Protein AF-A0A498H0E3-F1 (afdb_monomer)

Sequence (131 aa):
MMHAFLYAISHLDMLDVSRDLRVDGLEIYAGLLLEKVFVVLVENVVLHAAGATRISLQYRETDDGAGIPQHLKEQMFERRFEEKPGMALFLARAFLSIADIAIRETGEPEGGARFEMLVPKGAYRFAEGAE

InterPro domains:
  IPR003594 Histidine kinase/HSP90-like ATPase domain [PF02518] (33-121)
  IPR036890 Histidine kinase/HSP90-like ATPase superfamily [G3DSA:3.30.565.10] (13-125)
  IPR036890 Histidine kinase/HSP90-like ATPase superfamily [SSF55874] (30-122)

Nearest PDB structures (foldseek):
  5zqh-assembly1_A-2  TM=3.612E-01  e=7.850E-01  Streptococcus pneumoniae
  4txo-assembly4_H  TM=2.578E-01  e=1.318E+00  Bradyrhizobium diazoefficiens USDA 110
  3p0r-assembly1_A-2  TM=2.990E-01  e=8.084E+00  Bacillus anthracis str. Sterne

Secondary structure (DSSP, 8-state):
-HHHHHHHHTTS--TT-EEEEE-TTEEES-TTHHHHHHHHHHHHHHHH-TT--EEEEE------TT---HHHHHHTTS----SS--HHHHHHHHHHHTTT-EEEE-PPTTS---EEEEPPTTSEEEPTT--

Organism: NCBI:txid1550565

pLDDT: mean 73.45, std 13.32, range [38.97, 88.75]

Solvent-accessible surface area (backbone atoms only — not comparable to full-atom values): 8105 Å² total; per-residue (Å²): 71,58,66,45,46,54,59,34,49,70,82,49,96,51,92,76,43,45,78,48,78,55,45,78,40,38,37,60,70,48,68,78,50,51,27,57,33,41,34,45,54,49,47,50,42,72,76,67,38,86,84,64,50,65,50,75,46,74,75,78,88,83,83,64,93,86,60,78,53,71,72,56,47,51,50,75,66,56,76,82,74,68,96,71,68,53,76,57,57,52,50,35,46,56,53,31,50,79,62,65,26,48,70,43,80,73,44,48,90,96,72,49,90,36,79,48,73,50,70,47,90,83,41,50,49,68,47,93,89,59,129

Foldseek 3Di:
DVVLLCVLCVPPDCVQAAEAEAQAQKDFLLPNLVSLLNNLVVCCQVVPVVPHRYDYDHDDDDDPPPDDPPVVVVVVLDDPDDPDDDPSVVSSQVSCVVQVKGKDWDADVVRGTDIDIDHDPVRMGGHPPDD

Radius of gyration: 15.14 Å; Cα contacts (8 Å, |Δi|>4): 142; chains: 1; bounding box: 29×40×44 Å

Mean predicted aligned error: 9.1 Å

Structure (mmCIF, N/CA/C/O backbone):
data_AF-A0A498H0E3-F1
#
_entry.id   AF-A0A498H0E3-F1
#
loop_
_atom_site.group_PDB
_atom_site.id
_atom_site.type_symbol
_atom_site.label_atom_id
_atom_site.label_alt_id
_atom_site.label_comp_id
_atom_site.label_asym_id
_atom_site.label_entity_id
_atom_site.label_seq_id
_atom_site.pdbx_PDB_ins_code
_atom_site.Cartn_x
_atom_site.Cartn_y
_atom_site.Cartn_z
_atom_site.occupancy
_atom_site.B_iso_or_equiv
_atom_site.auth_seq_id
_atom_site.auth_comp_id
_atom_site.auth_asym_id
_atom_site.auth_atom_id
_atom_site.pdbx_PDB_model_num
ATOM 1 N N . MET A 1 1 ? 3.459 -10.430 -3.067 1.00 80.38 1 MET A N 1
ATOM 2 C CA . MET A 1 1 ? 2.695 -9.361 -2.383 1.00 80.38 1 MET A CA 1
ATOM 3 C C . MET A 1 1 ? 2.038 -9.836 -1.098 1.00 80.38 1 MET A C 1
ATOM 5 O O . MET A 1 1 ? 2.319 -9.281 -0.044 1.00 80.38 1 MET A O 1
ATOM 9 N N . MET A 1 2 ? 1.203 -10.877 -1.169 1.00 83.75 2 MET A N 1
ATOM 10 C CA . MET A 1 2 ? 0.407 -11.360 -0.035 1.00 83.75 2 MET A CA 1
ATOM 11 C C . MET A 1 2 ? 1.231 -11.697 1.219 1.00 83.75 2 MET A C 1
ATOM 13 O O . MET A 1 2 ? 0.878 -11.259 2.307 1.00 83.75 2 MET A O 1
ATOM 17 N N . HIS A 1 3 ? 2.357 -12.408 1.085 1.00 83.12 3 HIS A N 1
ATOM 18 C CA . HIS A 1 3 ? 3.172 -12.803 2.245 1.00 83.12 3 HIS A CA 1
ATOM 19 C C . HIS A 1 3 ? 3.766 -11.603 2.996 1.00 83.12 3 HIS A C 1
ATOM 21 O O . HIS A 1 3 ? 3.714 -11.568 4.221 1.00 83.12 3 HIS A O 1
ATOM 27 N N . ALA A 1 4 ? 4.277 -10.602 2.268 1.00 82.62 4 ALA A N 1
ATOM 28 C CA . ALA A 1 4 ? 4.817 -9.381 2.868 1.00 82.62 4 ALA A CA 1
ATOM 29 C C . ALA A 1 4 ? 3.732 -8.609 3.633 1.00 82.62 4 ALA A C 1
ATOM 31 O O . ALA A 1 4 ? 3.982 -8.108 4.724 1.00 82.62 4 ALA A O 1
ATOM 32 N N . PHE A 1 5 ? 2.511 -8.565 3.091 1.00 83.81 5 PHE A N 1
ATOM 33 C CA . PHE A 1 5 ? 1.378 -7.943 3.766 1.00 83.81 5 PHE A CA 1
ATOM 34 C C . PHE A 1 5 ? 0.962 -8.712 5.029 1.00 83.81 5 PHE A C 1
ATOM 36 O O . PHE A 1 5 ? 0.808 -8.110 6.085 1.00 83.81 5 PHE A O 1
ATOM 43 N N . LEU A 1 6 ? 0.824 -10.041 4.950 1.00 84.25 6 LEU A N 1
ATOM 44 C CA . LEU A 1 6 ? 0.442 -10.873 6.098 1.00 84.25 6 LEU A CA 1
ATOM 45 C C . LEU A 1 6 ? 1.467 -10.812 7.239 1.00 84.25 6 LEU A C 1
ATOM 47 O O . LEU A 1 6 ? 1.069 -10.759 8.400 1.00 84.25 6 LEU A O 1
ATOM 51 N N . TYR A 1 7 ? 2.761 -10.785 6.916 1.00 84.81 7 TYR A N 1
ATOM 52 C CA . TYR A 1 7 ? 3.826 -10.633 7.908 1.00 84.81 7 TYR A CA 1
ATOM 53 C C . TYR A 1 7 ? 3.827 -9.235 8.545 1.00 84.81 7 TYR A C 1
ATOM 55 O O . TYR A 1 7 ? 3.965 -9.101 9.761 1.00 84.81 7 TYR A O 1
ATOM 63 N N . ALA A 1 8 ? 3.603 -8.186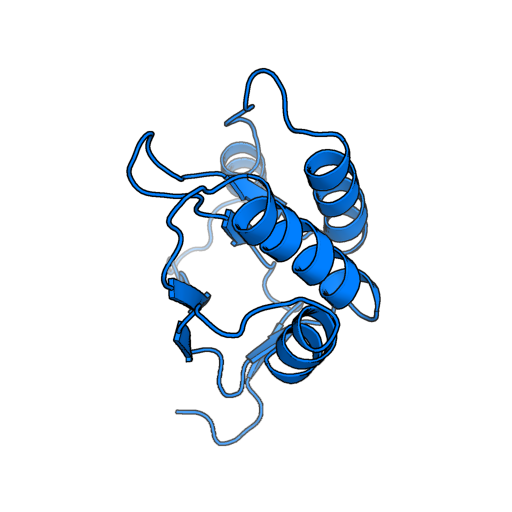 7.748 1.00 83.75 8 ALA A N 1
ATOM 64 C CA . ALA A 1 8 ? 3.490 -6.824 8.264 1.00 83.75 8 ALA A CA 1
ATOM 65 C C . ALA A 1 8 ? 2.361 -6.703 9.302 1.00 83.75 8 ALA A C 1
ATOM 67 O O . ALA A 1 8 ? 2.550 -6.124 10.368 1.00 83.75 8 ALA A O 1
ATOM 68 N N . ILE A 1 9 ? 1.200 -7.306 9.029 1.00 84.12 9 ILE A N 1
ATOM 69 C CA . ILE A 1 9 ? 0.040 -7.208 9.923 1.00 84.12 9 ILE A CA 1
ATOM 70 C C . ILE A 1 9 ? 0.027 -8.237 11.057 1.00 84.12 9 ILE A C 1
ATOM 72 O O . ILE A 1 9 ? -0.795 -8.109 11.959 1.00 84.12 9 ILE A O 1
ATOM 76 N N . SER A 1 10 ? 0.889 -9.263 11.046 1.00 83.62 10 SER A N 1
ATOM 77 C CA . SER A 1 10 ? 0.885 -10.300 12.094 1.00 83.62 10 SER A CA 1
ATOM 78 C C . SER A 1 10 ? 1.281 -9.769 13.471 1.00 83.62 10 SER A C 1
ATOM 80 O O . SER A 1 10 ? 1.049 -10.435 14.475 1.00 83.62 10 SER A O 1
ATOM 82 N N . HIS A 1 11 ? 1.891 -8.585 13.508 1.00 79.19 11 HIS A N 1
ATOM 83 C CA . HIS A 1 11 ? 2.345 -7.906 14.718 1.00 79.19 11 HIS A CA 1
ATOM 84 C C . HIS A 1 11 ? 1.373 -6.809 15.185 1.00 79.19 11 HIS A C 1
ATOM 86 O O . HIS A 1 11 ? 1.639 -6.159 16.192 1.00 79.19 11 HIS A O 1
ATOM 92 N N . LEU A 1 12 ? 0.265 -6.594 14.464 1.00 77.69 12 LEU A N 1
ATOM 93 C CA . LEU A 1 12 ? -0.721 -5.555 14.753 1.00 77.69 12 LEU A CA 1
ATOM 94 C C . LEU A 1 12 ? -1.991 -6.167 15.348 1.00 77.69 12 LEU A C 1
ATOM 96 O O . LEU A 1 12 ? -2.447 -7.226 14.907 1.00 77.69 12 LEU A O 1
ATOM 100 N N . ASP A 1 13 ? -2.579 -5.483 16.331 1.00 74.19 13 ASP A N 1
ATOM 101 C CA . ASP A 1 13 ? -3.877 -5.875 16.877 1.00 74.19 13 ASP A CA 1
ATOM 102 C C . ASP A 1 13 ? -4.978 -5.557 15.858 1.00 74.19 13 ASP A C 1
ATOM 104 O O . ASP A 1 13 ? -5.293 -4.404 15.572 1.00 74.19 13 ASP A O 1
ATOM 108 N N . MET A 1 14 ? -5.497 -6.615 15.243 1.00 72.81 14 MET A N 1
ATOM 109 C CA . MET A 1 14 ? -6.432 -6.574 14.118 1.00 72.81 14 MET A CA 1
ATOM 110 C C . MET A 1 14 ? -7.669 -7.440 14.402 1.00 72.81 14 MET A C 1
ATOM 112 O O . MET A 1 14 ? -8.306 -7.913 13.460 1.00 72.81 14 MET A O 1
ATOM 116 N N . LEU A 1 15 ? -7.973 -7.710 15.681 1.00 69.88 15 LEU A N 1
ATOM 117 C CA . LEU A 1 15 ? -9.031 -8.641 16.107 1.00 69.88 15 LEU A CA 1
ATOM 118 C C . LEU A 1 15 ? -10.417 -8.285 15.538 1.00 69.88 15 LEU A C 1
ATOM 120 O O . LEU A 1 15 ? -11.158 -9.189 15.156 1.00 69.88 15 LEU A O 1
ATOM 124 N N . ASP A 1 16 ? -10.715 -6.992 15.389 1.00 75.94 16 ASP A N 1
ATOM 125 C CA . ASP A 1 16 ? -12.014 -6.490 14.913 1.00 75.94 16 ASP A CA 1
ATOM 126 C C . ASP A 1 16 ? -12.002 -6.008 13.447 1.00 75.94 16 ASP A C 1
ATOM 128 O O . ASP A 1 16 ? -12.977 -5.431 12.959 1.00 75.94 16 ASP A O 1
ATOM 132 N N . VAL A 1 17 ? -10.907 -6.244 12.712 1.00 81.69 17 VAL A N 1
ATOM 133 C CA . VAL A 1 17 ? -10.724 -5.739 11.343 1.00 81.69 17 VAL A CA 1
ATOM 134 C C . VAL A 1 17 ? -10.770 -6.879 10.327 1.00 81.69 17 VAL A C 1
ATOM 136 O O . VAL A 1 17 ? -9.880 -7.730 10.250 1.00 81.69 17 VAL A O 1
ATOM 139 N N . SER A 1 18 ? -11.803 -6.867 9.481 1.00 85.44 18 SER A N 1
ATOM 140 C CA . SER A 1 18 ? -11.931 -7.805 8.359 1.00 85.44 18 SER A CA 1
ATOM 141 C C . SER A 1 18 ? -10.904 -7.524 7.251 1.00 85.44 18 SER A C 1
ATOM 143 O O . SER A 1 18 ? -10.484 -6.384 7.046 1.00 85.44 18 SER A O 1
ATOM 145 N N . ARG A 1 19 ? -10.496 -8.565 6.514 1.00 86.38 19 ARG A N 1
ATOM 146 C CA . ARG A 1 19 ? -9.447 -8.490 5.481 1.00 86.38 19 ARG A CA 1
ATOM 147 C C . ARG A 1 19 ? -9.997 -8.974 4.142 1.00 86.38 19 ARG A C 1
ATOM 149 O O . ARG A 1 19 ? -10.498 -10.090 4.066 1.00 86.38 19 ARG A O 1
ATOM 156 N N . ASP A 1 20 ? -9.885 -8.152 3.103 1.00 88.75 20 ASP A N 1
ATOM 157 C CA . ASP A 1 20 ? -10.214 -8.511 1.713 1.00 88.75 20 ASP A CA 1
ATOM 158 C C . ASP A 1 20 ? -8.946 -8.371 0.862 1.00 88.75 20 ASP A C 1
ATOM 160 O O . ASP A 1 20 ? -8.531 -7.259 0.524 1.00 88.75 20 ASP A O 1
ATOM 164 N N . LEU A 1 21 ? -8.274 -9.493 0.594 1.00 88.31 21 LEU A N 1
ATOM 165 C CA . LEU A 1 21 ? -7.008 -9.532 -0.138 1.00 88.31 21 LEU A CA 1
ATOM 166 C C . LEU A 1 21 ? -7.260 -10.106 -1.532 1.00 88.31 21 LEU A C 1
ATOM 168 O O . LEU A 1 21 ? -7.643 -11.262 -1.658 1.00 88.31 21 LEU A O 1
ATOM 172 N N . ARG A 1 22 ? -7.035 -9.295 -2.568 1.00 88.06 22 ARG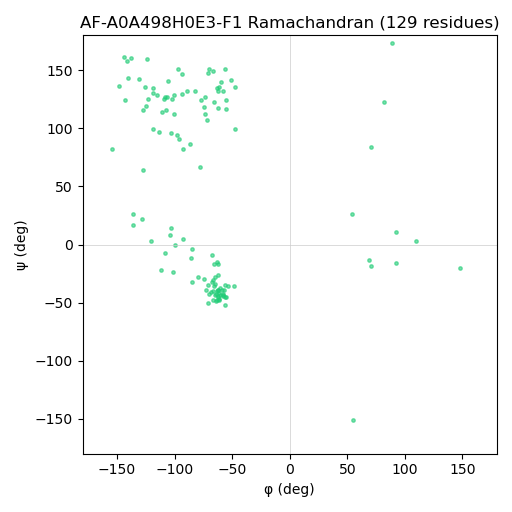 A N 1
ATOM 173 C CA . ARG A 1 22 ? -7.178 -9.662 -3.987 1.00 88.06 22 ARG A CA 1
ATOM 174 C C . ARG A 1 22 ? -5.898 -9.317 -4.731 1.00 88.06 22 ARG A C 1
ATOM 176 O O . ARG A 1 22 ? -5.846 -8.394 -5.542 1.00 88.06 22 ARG A O 1
ATOM 183 N N . VAL A 1 23 ? -4.828 -10.000 -4.346 1.00 85.88 23 VAL A N 1
ATOM 184 C CA . VAL A 1 23 ? -3.466 -9.822 -4.881 1.00 85.88 23 VAL A CA 1
ATOM 185 C C . VAL A 1 23 ? -2.796 -11.168 -5.144 1.00 85.88 23 VAL A C 1
ATOM 187 O O . VAL A 1 23 ? -1.570 -11.282 -5.082 1.00 85.88 23 VAL A O 1
ATOM 190 N N . ASP A 1 24 ? -3.606 -12.195 -5.389 1.00 83.69 24 ASP A N 1
ATOM 191 C CA . ASP A 1 24 ? -3.138 -13.536 -5.708 1.00 83.69 24 ASP A CA 1
ATOM 192 C C . ASP A 1 24 ? -2.282 -13.517 -6.971 1.00 83.69 24 ASP A C 1
ATOM 194 O O . ASP A 1 24 ? -2.519 -12.751 -7.905 1.00 83.69 24 ASP A O 1
ATOM 198 N N . GLY A 1 25 ? -1.201 -14.292 -6.942 1.00 82.75 25 GLY A N 1
ATOM 199 C CA . GLY A 1 25 ? -0.201 -14.315 -8.004 1.00 82.75 25 GLY A CA 1
ATOM 200 C C . GLY A 1 25 ? 0.674 -13.068 -8.117 1.00 82.75 25 GLY A C 1
ATOM 201 O O . GLY A 1 25 ? 1.748 -13.170 -8.695 1.00 82.75 25 GLY A O 1
ATOM 202 N N . LEU A 1 26 ? 0.303 -11.914 -7.552 1.00 86.25 26 LEU A N 1
ATOM 203 C CA . LEU A 1 26 ? 1.098 -10.694 -7.690 1.00 86.25 26 LEU A CA 1
ATOM 204 C C . LEU A 1 26 ? 2.377 -10.750 -6.840 1.00 86.25 26 LEU A C 1
ATOM 206 O O . LEU A 1 26 ? 2.371 -10.905 -5.611 1.00 86.25 26 LEU A O 1
ATOM 210 N N . GLU A 1 27 ? 3.506 -10.500 -7.482 1.00 85.00 27 GLU A N 1
ATOM 211 C CA . GLU A 1 27 ? 4.807 -10.332 -6.853 1.00 85.00 27 GLU A CA 1
ATOM 212 C C . GLU A 1 27 ? 5.419 -8.999 -7.272 1.00 85.00 27 GLU A C 1
ATOM 214 O O . GLU A 1 27 ? 5.381 -8.640 -8.441 1.00 85.00 27 GLU A O 1
ATOM 219 N N . ILE A 1 28 ? 5.981 -8.256 -6.314 1.00 83.12 28 ILE A N 1
ATOM 220 C CA . ILE A 1 28 ? 6.623 -6.959 -6.553 1.00 83.12 28 ILE A CA 1
ATOM 221 C C . ILE A 1 28 ? 8.087 -7.076 -6.137 1.00 83.12 28 ILE A C 1
ATOM 223 O O . ILE A 1 28 ? 8.390 -7.509 -5.022 1.00 83.12 28 ILE A O 1
ATOM 227 N N . TYR A 1 29 ? 8.988 -6.644 -7.013 1.00 74.00 29 TYR A N 1
ATOM 228 C CA . TYR A 1 29 ? 10.422 -6.543 -6.766 1.00 74.00 29 TYR A CA 1
ATOM 229 C C . TYR A 1 29 ? 10.735 -5.294 -5.933 1.00 74.00 29 TYR A C 1
ATOM 231 O O . TYR A 1 29 ? 11.357 -4.350 -6.400 1.00 74.00 29 TYR A O 1
ATOM 239 N N . ALA A 1 30 ? 10.280 -5.284 -4.682 1.00 67.56 30 ALA A N 1
ATOM 240 C CA . ALA A 1 30 ? 10.527 -4.194 -3.731 1.00 67.56 30 ALA A CA 1
ATOM 241 C C . ALA A 1 30 ? 11.281 -4.657 -2.466 1.00 67.56 30 ALA A C 1
ATOM 243 O O . ALA A 1 30 ? 11.542 -3.865 -1.559 1.00 67.56 30 ALA A O 1
ATOM 244 N N . GLY A 1 31 ? 11.665 -5.939 -2.409 1.00 67.88 31 GLY A N 1
ATOM 245 C CA . GLY A 1 31 ? 12.452 -6.520 -1.318 1.00 67.88 31 GLY A CA 1
ATOM 246 C C . GLY A 1 31 ? 11.827 -6.318 0.070 1.00 67.88 31 GLY A C 1
ATOM 247 O O . GLY A 1 31 ? 10.612 -6.203 0.217 1.00 67.88 31 GLY A O 1
ATOM 248 N N . LEU A 1 32 ? 12.681 -6.248 1.096 1.00 65.88 32 LEU A N 1
ATOM 249 C CA . LEU A 1 32 ? 12.296 -6.055 2.505 1.00 65.88 32 LEU A CA 1
ATOM 250 C C . LEU A 1 32 ? 11.585 -4.715 2.785 1.00 65.88 32 LEU A C 1
ATOM 252 O O . LEU A 1 32 ? 10.989 -4.530 3.842 1.00 65.88 32 LEU A O 1
ATOM 256 N N . LEU A 1 33 ? 11.692 -3.743 1.875 1.00 76.75 33 LEU A N 1
ATOM 257 C CA . LEU A 1 33 ? 11.175 -2.392 2.091 1.00 76.75 33 LEU A CA 1
ATOM 258 C C . LEU A 1 33 ? 9.650 -2.331 1.971 1.00 76.75 33 LEU A C 1
ATOM 260 O O . LEU A 1 33 ? 9.016 -1.539 2.665 1.00 76.75 33 LEU A O 1
ATOM 264 N N . LEU A 1 34 ? 9.060 -3.200 1.148 1.00 80.56 34 LEU A N 1
ATOM 265 C CA . LEU A 1 34 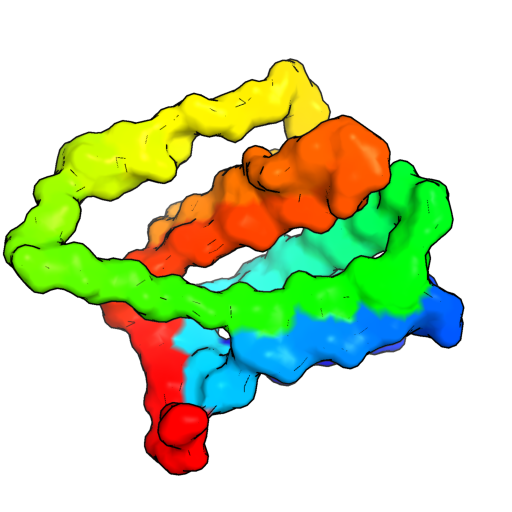? 7.613 -3.249 0.942 1.00 80.56 34 LEU A CA 1
ATOM 266 C C . LEU A 1 34 ? 6.852 -3.674 2.204 1.00 80.56 34 LEU A C 1
ATOM 268 O O . LEU A 1 34 ? 5.781 -3.155 2.496 1.00 80.56 34 LEU A O 1
ATOM 272 N N . GLU A 1 35 ? 7.430 -4.583 2.983 1.00 82.94 35 GLU A N 1
ATOM 273 C CA . GLU A 1 35 ? 6.885 -4.996 4.276 1.00 82.94 35 GLU A CA 1
ATOM 274 C C . GLU A 1 35 ? 6.809 -3.812 5.250 1.00 82.94 35 GLU A C 1
ATOM 276 O O . GLU A 1 35 ? 5.756 -3.550 5.828 1.00 82.94 35 GLU A O 1
ATOM 281 N N . LYS A 1 36 ? 7.894 -3.033 5.366 1.00 81.81 36 LYS A N 1
ATOM 282 C CA . LYS A 1 36 ? 7.936 -1.834 6.221 1.00 81.81 36 LYS A CA 1
ATOM 283 C C . LYS A 1 36 ? 6.910 -0.789 5.799 1.00 81.81 36 LYS A C 1
ATOM 285 O O . LYS A 1 36 ? 6.315 -0.134 6.649 1.00 81.81 36 LYS A O 1
ATOM 290 N N . VAL A 1 37 ? 6.701 -0.643 4.491 1.00 85.31 37 VAL A N 1
ATOM 291 C CA . VAL A 1 37 ? 5.654 0.221 3.942 1.00 85.31 37 VAL A CA 1
ATOM 292 C C . VAL A 1 37 ? 4.280 -0.264 4.405 1.00 85.31 37 VAL A C 1
ATOM 294 O O . VAL A 1 37 ? 3.504 0.546 4.896 1.00 85.31 37 VAL A O 1
ATOM 297 N N . PHE A 1 38 ? 3.981 -1.565 4.333 1.00 86.12 38 PHE A N 1
ATOM 298 C CA . PHE A 1 38 ? 2.694 -2.081 4.808 1.00 86.12 38 PHE A CA 1
ATOM 299 C C . PHE A 1 38 ? 2.468 -1.885 6.300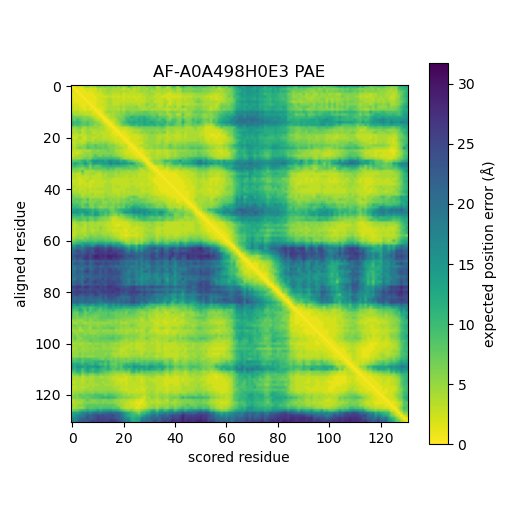 1.00 86.12 38 PHE A C 1
ATOM 301 O O . PHE A 1 38 ? 1.359 -1.507 6.667 1.00 86.12 38 PHE A O 1
ATOM 308 N N . VAL A 1 39 ? 3.492 -2.080 7.137 1.00 84.81 39 VAL A N 1
ATOM 309 C CA . VAL A 1 39 ? 3.389 -1.795 8.577 1.00 84.81 39 VAL A CA 1
ATOM 310 C C . VAL A 1 39 ? 2.975 -0.342 8.786 1.00 84.81 39 VAL A C 1
ATOM 312 O O . VAL A 1 39 ? 1.948 -0.090 9.402 1.00 84.81 39 VAL A O 1
ATOM 315 N N . VAL A 1 40 ? 3.693 0.600 8.170 1.00 83.94 40 VAL A N 1
ATOM 316 C CA . VAL A 1 40 ? 3.392 2.036 8.262 1.00 83.94 40 VAL A CA 1
ATOM 317 C C . VAL A 1 40 ? 1.962 2.361 7.822 1.00 83.94 40 VAL A C 1
ATOM 319 O O . VAL A 1 40 ? 1.271 3.141 8.476 1.00 83.94 40 VAL A O 1
ATOM 322 N N . LEU A 1 41 ? 1.509 1.800 6.697 1.00 84.50 41 LEU A N 1
ATOM 323 C CA . LEU A 1 41 ? 0.179 2.097 6.165 1.00 84.50 41 LEU A CA 1
ATOM 324 C C . LEU A 1 41 ? -0.926 1.509 7.041 1.00 84.50 41 LEU A C 1
ATOM 326 O O . LEU A 1 41 ? -1.918 2.185 7.302 1.00 84.50 41 LEU A O 1
ATOM 330 N N . VAL A 1 42 ? -0.761 0.272 7.509 1.00 83.19 42 VAL A N 1
ATOM 331 C CA . VAL A 1 42 ? -1.765 -0.386 8.350 1.00 83.19 42 VAL A CA 1
ATOM 332 C C . VAL A 1 42 ? -1.786 0.219 9.747 1.00 83.19 42 VAL A C 1
ATOM 334 O O . VAL A 1 42 ? -2.872 0.451 10.261 1.00 83.19 42 VAL A O 1
ATOM 337 N N . GLU A 1 43 ? -0.638 0.563 10.331 1.00 81.75 43 GLU A N 1
ATOM 338 C CA . GLU A 1 43 ? -0.578 1.322 11.584 1.00 81.75 43 GLU A CA 1
ATOM 339 C C . GLU A 1 43 ? -1.297 2.663 11.453 1.00 81.75 43 GLU A C 1
ATOM 341 O O . GLU A 1 43 ? -2.080 3.009 12.333 1.00 81.75 43 GLU A O 1
ATOM 346 N N . ASN A 1 44 ? -1.120 3.383 10.337 1.00 76.62 44 ASN A N 1
ATOM 347 C CA . ASN A 1 44 ? -1.868 4.618 10.099 1.00 76.62 44 ASN A CA 1
ATOM 348 C C . ASN A 1 44 ? -3.385 4.378 10.100 1.00 76.62 44 ASN A C 1
ATOM 350 O O . ASN A 1 44 ? -4.127 5.186 10.650 1.00 76.62 44 ASN A O 1
ATOM 354 N N . VAL A 1 45 ? -3.862 3.269 9.528 1.00 76.62 45 VAL A N 1
ATOM 355 C CA . VAL A 1 45 ? -5.293 2.930 9.556 1.00 76.62 45 VAL A CA 1
ATOM 356 C C . VAL A 1 45 ? -5.740 2.517 10.961 1.00 76.62 45 VAL A C 1
ATOM 358 O O . VAL A 1 45 ? -6.701 3.071 11.476 1.00 76.62 45 VAL A O 1
ATOM 361 N N . VAL A 1 46 ? -5.041 1.591 11.614 1.00 74.69 46 VAL A N 1
ATOM 362 C CA . VAL A 1 46 ? -5.434 1.048 12.926 1.00 74.69 46 VAL A CA 1
ATOM 363 C C . VAL A 1 46 ? -5.364 2.109 14.029 1.00 74.69 46 VAL A C 1
ATOM 365 O O . VAL A 1 46 ? -6.250 2.170 14.877 1.00 74.69 46 VAL A O 1
ATOM 368 N N . LEU A 1 47 ? -4.338 2.965 14.023 1.00 68.56 47 LEU A N 1
ATOM 369 C CA . LEU A 1 47 ? -4.117 3.966 15.072 1.00 68.56 47 LEU A CA 1
ATOM 370 C C . LEU A 1 47 ? -4.902 5.261 14.850 1.00 68.56 47 LEU A C 1
ATOM 372 O O . LEU A 1 47 ? -5.267 5.915 15.828 1.00 68.56 47 LEU A O 1
ATOM 376 N N . HIS A 1 48 ? -5.133 5.667 13.598 1.00 66.62 48 HIS A N 1
ATOM 377 C CA . HIS A 1 48 ? -5.732 6.973 13.300 1.00 66.62 48 HIS A CA 1
ATOM 378 C C . HIS A 1 48 ? -7.145 6.900 12.714 1.00 66.62 48 HIS A C 1
ATOM 380 O O . HIS A 1 48 ? -7.892 7.868 12.859 1.00 66.62 48 HIS A O 1
ATOM 386 N N . ALA A 1 49 ? -7.561 5.780 12.113 1.00 67.00 49 ALA A N 1
ATOM 387 C CA . ALA A 1 49 ? -8.923 5.623 11.606 1.00 67.00 49 ALA A CA 1
ATOM 388 C C . ALA A 1 49 ? -9.827 4.977 12.669 1.00 67.00 49 ALA A C 1
ATOM 390 O O . ALA A 1 49 ? -10.087 3.772 12.664 1.00 67.00 49 ALA A O 1
ATOM 391 N N . ALA A 1 50 ? -10.330 5.801 13.594 1.00 62.62 50 ALA A N 1
ATOM 392 C CA . ALA A 1 50 ? -11.337 5.376 14.563 1.00 62.62 50 ALA A CA 1
ATOM 393 C C . ALA A 1 50 ? -12.565 4.793 13.834 1.00 62.62 50 ALA A C 1
ATOM 395 O O . ALA A 1 50 ? -13.237 5.494 13.080 1.00 62.62 50 ALA A O 1
ATOM 396 N N . GLY A 1 51 ? -12.852 3.505 14.053 1.00 68.50 51 GLY A N 1
ATOM 397 C CA . GLY A 1 51 ? -13.979 2.807 13.423 1.00 68.50 51 GLY A CA 1
ATOM 398 C C . GLY A 1 51 ? -13.659 2.080 12.111 1.00 68.50 51 GLY A C 1
ATOM 399 O O . GLY A 1 51 ? -14.584 1.620 11.440 1.00 68.50 51 GLY A O 1
ATOM 400 N N . ALA A 1 52 ? -12.385 1.935 11.733 1.00 73.38 52 ALA A N 1
ATOM 401 C CA . ALA A 1 52 ? -12.013 1.080 10.609 1.00 73.38 52 ALA A CA 1
ATOM 402 C C . ALA A 1 52 ? -12.384 -0.391 10.886 1.00 73.38 52 ALA A C 1
ATOM 404 O O . ALA A 1 52 ? -11.859 -1.019 11.798 1.00 73.38 52 ALA A O 1
ATOM 405 N N . THR A 1 53 ? -13.280 -0.953 10.073 1.00 81.81 53 THR A N 1
ATOM 406 C CA . THR A 1 53 ? -13.769 -2.346 10.201 1.00 81.81 53 THR A CA 1
ATOM 407 C C . THR A 1 53 ? -13.250 -3.270 9.098 1.00 81.81 53 THR A C 1
ATOM 409 O O . THR A 1 53 ? -13.474 -4.488 9.115 1.00 81.81 53 THR A O 1
ATOM 412 N N . ARG A 1 54 ? -12.566 -2.706 8.097 1.00 84.94 54 ARG A N 1
ATOM 413 C CA . ARG A 1 54 ? -12.077 -3.444 6.935 1.00 84.94 54 ARG A CA 1
ATOM 414 C C . ARG A 1 54 ? -10.790 -2.850 6.393 1.00 84.94 54 ARG A C 1
ATOM 416 O O . ARG A 1 54 ? -10.706 -1.647 6.175 1.00 84.94 54 ARG A O 1
ATOM 423 N N . ILE A 1 55 ? -9.851 -3.730 6.065 1.00 85.94 55 ILE A N 1
ATOM 424 C CA . ILE A 1 55 ? -8.699 -3.413 5.227 1.00 85.94 55 ILE A CA 1
ATOM 425 C C . ILE A 1 55 ? -8.805 -4.222 3.939 1.00 85.94 55 ILE A C 1
ATOM 427 O O . ILE A 1 55 ? -8.993 -5.440 3.964 1.00 85.94 55 ILE A O 1
ATOM 431 N N . SER A 1 56 ? -8.693 -3.530 2.808 1.00 86.88 56 SER A N 1
ATOM 432 C CA . SER A 1 56 ? -8.706 -4.146 1.484 1.00 86.88 56 SER A CA 1
ATOM 433 C C . SER A 1 56 ? -7.401 -3.887 0.750 1.00 86.88 56 SER A C 1
ATOM 435 O O . SER A 1 56 ? -6.950 -2.744 0.693 1.00 86.88 56 SER A O 1
ATOM 437 N N . LEU A 1 57 ? -6.851 -4.925 0.130 1.00 87.19 57 LEU A N 1
ATOM 438 C CA . LEU A 1 57 ? -5.662 -4.839 -0.706 1.00 87.19 57 LEU A CA 1
ATOM 439 C C . LEU A 1 57 ? -5.981 -5.420 -2.079 1.00 87.19 57 LEU A C 1
ATOM 441 O O . LEU A 1 57 ? -6.351 -6.585 -2.188 1.00 87.19 57 LEU A O 1
ATOM 445 N N . GLN A 1 58 ? -5.863 -4.601 -3.118 1.00 87.38 58 GLN A N 1
ATOM 446 C CA . GLN A 1 58 ? -6.220 -4.966 -4.487 1.00 87.38 58 GLN A CA 1
ATOM 447 C C . GLN A 1 58 ? -5.195 -4.369 -5.448 1.00 87.38 58 GLN A C 1
ATOM 449 O O . GLN A 1 58 ? -4.541 -3.377 -5.119 1.00 87.38 58 GLN A O 1
ATOM 454 N N . TYR A 1 59 ? -5.080 -4.945 -6.639 1.00 86.44 59 TYR A N 1
ATOM 455 C CA . TYR A 1 59 ? -4.295 -4.377 -7.728 1.00 86.44 59 TYR A CA 1
ATOM 456 C C . TYR A 1 59 ? -5.161 -4.198 -8.975 1.00 86.44 59 TYR A C 1
ATOM 458 O O . TYR A 1 59 ? -6.217 -4.813 -9.123 1.00 86.44 59 TYR A O 1
ATOM 466 N N . ARG A 1 60 ? -4.706 -3.328 -9.872 1.00 83.31 60 ARG A N 1
ATOM 467 C CA . ARG A 1 60 ? -5.262 -3.162 -11.211 1.00 83.31 60 ARG A CA 1
ATOM 468 C C . ARG A 1 60 ? -4.104 -2.892 -12.154 1.00 83.31 60 ARG A C 1
ATOM 470 O O . ARG A 1 60 ? -3.343 -1.957 -11.919 1.00 83.31 60 ARG A O 1
ATOM 477 N N . GLU A 1 61 ? -3.972 -3.705 -13.195 1.00 74.00 61 GLU A N 1
ATOM 478 C CA . GLU A 1 61 ? -3.105 -3.357 -14.314 1.00 74.00 61 GLU A CA 1
ATOM 479 C C . GLU A 1 61 ? -3.835 -2.325 -15.176 1.00 74.00 61 GLU A C 1
ATOM 481 O O . GLU A 1 61 ? -4.976 -2.535 -15.590 1.00 74.00 61 GLU A O 1
ATOM 486 N N . THR A 1 62 ? -3.197 -1.180 -15.394 1.00 66.44 62 THR A N 1
ATOM 487 C CA . THR A 1 62 ? -3.692 -0.160 -16.317 1.00 66.44 62 THR A CA 1
ATOM 488 C C . THR A 1 62 ? -2.858 -0.272 -17.585 1.00 66.44 62 THR A C 1
ATOM 490 O O . THR A 1 62 ? -1.736 0.236 -17.631 1.00 66.44 62 THR A O 1
ATOM 493 N N . ASP A 1 63 ? -3.367 -0.997 -18.583 1.00 57.22 63 ASP A N 1
ATOM 494 C CA . ASP A 1 63 ? -2.735 -1.098 -19.901 1.00 57.22 63 ASP A CA 1
ATOM 495 C C . ASP A 1 63 ? -3.383 -0.088 -20.857 1.00 57.22 63 ASP A C 1
ATOM 497 O O . ASP A 1 63 ? -4.387 -0.365 -21.512 1.00 57.22 63 ASP A O 1
ATOM 501 N N . ASP A 1 64 ? -2.823 1.120 -20.916 1.00 52.72 64 ASP A N 1
ATOM 502 C CA . ASP A 1 64 ? -3.205 2.109 -21.924 1.00 52.72 64 ASP A CA 1
ATOM 503 C C . ASP A 1 64 ? -2.360 1.855 -23.178 1.00 52.72 64 ASP A C 1
ATOM 505 O O . ASP A 1 64 ? -1.267 2.411 -23.347 1.00 52.72 64 ASP A O 1
ATOM 509 N N . GLY A 1 65 ? -2.851 0.957 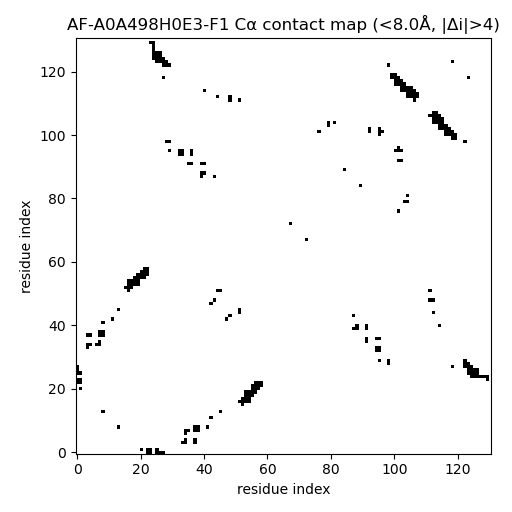-24.038 1.00 46.47 65 GLY A N 1
ATOM 510 C CA . GLY A 1 65 ? -2.252 0.598 -25.324 1.00 46.47 65 GLY A CA 1
ATOM 511 C C . GLY A 1 65 ? -1.858 1.830 -26.151 1.00 46.47 65 GLY A C 1
ATOM 512 O O . GLY A 1 65 ? -2.704 2.460 -26.775 1.00 46.47 65 GLY A O 1
ATOM 513 N N . ALA A 1 66 ? -0.561 2.155 -26.091 1.00 47.56 66 ALA A N 1
ATOM 514 C CA . ALA A 1 66 ? 0.251 3.170 -26.792 1.00 47.56 66 ALA A CA 1
ATOM 515 C C . ALA A 1 66 ? 1.380 3.667 -25.862 1.00 47.56 66 ALA A C 1
ATOM 517 O O . ALA A 1 66 ? 2.408 4.144 -26.338 1.00 47.56 66 ALA A O 1
ATOM 518 N N . GLY A 1 67 ? 1.223 3.479 -24.545 1.00 51.72 67 GLY A N 1
ATOM 519 C CA . GLY A 1 67 ? 2.196 3.855 -23.529 1.00 51.72 67 GLY A CA 1
ATOM 520 C C . GLY A 1 67 ? 2.101 5.334 -23.167 1.00 51.72 67 GLY A C 1
ATOM 521 O O . GLY A 1 67 ? 2.277 6.215 -24.003 1.00 51.72 67 GLY A O 1
ATOM 522 N N . ILE A 1 68 ? 1.873 5.617 -21.884 1.00 52.94 68 ILE A N 1
ATOM 523 C CA . ILE A 1 68 ? 1.990 6.975 -21.350 1.00 52.94 68 ILE A CA 1
ATOM 524 C C . ILE A 1 68 ? 3.473 7.389 -21.441 1.00 52.94 68 ILE A C 1
ATOM 526 O O . ILE A 1 68 ? 4.327 6.693 -20.872 1.00 52.94 68 ILE A O 1
ATOM 530 N N . PRO A 1 69 ? 3.807 8.494 -22.133 1.00 55.53 69 PRO A N 1
ATOM 531 C CA . PRO A 1 69 ? 5.155 9.047 -22.169 1.00 55.53 69 PRO A CA 1
ATOM 532 C C . PRO A 1 69 ? 5.728 9.226 -20.761 1.00 55.53 69 PRO A C 1
ATOM 534 O O . PRO A 1 69 ? 5.015 9.639 -19.850 1.00 55.53 69 PRO A O 1
ATOM 537 N N . GLN A 1 70 ? 7.021 8.955 -20.571 1.00 53.41 70 GLN A N 1
ATOM 538 C CA . GLN A 1 70 ? 7.661 8.995 -19.248 1.00 53.41 70 GLN A CA 1
ATOM 539 C C . GLN A 1 70 ? 7.441 10.328 -18.504 1.00 53.41 70 GLN A C 1
ATOM 541 O O . GLN A 1 70 ? 7.158 10.316 -17.313 1.00 53.41 70 GLN A O 1
ATOM 546 N N . HIS A 1 71 ? 7.415 11.453 -19.224 1.00 53.03 71 HIS A N 1
ATOM 547 C CA . HIS A 1 71 ? 7.107 12.773 -18.660 1.00 53.03 71 HIS A CA 1
ATOM 548 C C . HIS A 1 71 ? 5.652 12.923 -18.169 1.00 53.03 71 HIS A C 1
ATOM 550 O O . HIS A 1 71 ? 5.394 13.647 -17.213 1.00 53.03 71 HIS A O 1
ATOM 556 N N . LEU A 1 72 ? 4.688 12.230 -18.788 1.00 51.88 72 LEU A N 1
ATOM 557 C CA . LEU A 1 72 ? 3.292 12.193 -18.333 1.00 51.88 72 LEU A CA 1
ATOM 558 C C . LEU A 1 72 ? 3.104 11.214 -17.169 1.00 51.88 72 LEU A C 1
ATOM 560 O O . LEU A 1 72 ? 2.252 11.451 -16.316 1.00 51.88 72 LEU A O 1
ATOM 564 N N . LYS A 1 73 ? 3.932 10.162 -17.082 1.00 51.44 73 LYS A N 1
ATOM 565 C CA . LYS A 1 73 ? 4.024 9.324 -15.877 1.00 51.44 73 LYS A CA 1
ATOM 566 C C . LYS A 1 73 ? 4.550 10.144 -14.701 1.00 51.44 73 LYS A C 1
ATOM 568 O O . LYS A 1 73 ? 3.910 10.165 -13.662 1.00 51.44 73 LYS A O 1
ATOM 573 N N . GLU A 1 74 ? 5.637 10.892 -14.883 1.00 50.50 74 GLU A N 1
ATOM 574 C CA . GLU A 1 74 ? 6.185 11.818 -13.877 1.00 50.50 74 GLU A CA 1
ATOM 575 C C . GLU A 1 74 ? 5.172 12.880 -13.429 1.00 50.50 74 GLU A C 1
ATOM 577 O O . GLU A 1 74 ? 5.045 13.120 -12.234 1.00 50.50 74 GLU A O 1
ATOM 582 N N . GLN A 1 75 ? 4.356 13.431 -14.333 1.00 50.72 75 GLN A N 1
ATOM 583 C CA . GLN A 1 75 ? 3.266 14.351 -13.966 1.00 50.72 75 GLN A CA 1
ATOM 584 C C . GLN A 1 75 ? 2.099 13.652 -13.250 1.00 50.72 75 GLN A C 1
ATOM 586 O O . GLN A 1 75 ? 1.530 14.194 -12.305 1.00 50.72 75 GLN A O 1
ATOM 591 N N . MET A 1 76 ? 1.787 12.409 -13.626 1.00 49.78 76 MET A N 1
ATOM 592 C CA . MET A 1 76 ? 0.919 11.517 -12.851 1.00 49.78 76 MET A CA 1
ATOM 593 C C . MET A 1 76 ? 1.547 11.094 -11.519 1.00 49.78 76 MET A C 1
ATOM 595 O O . MET A 1 76 ? 0.829 10.523 -10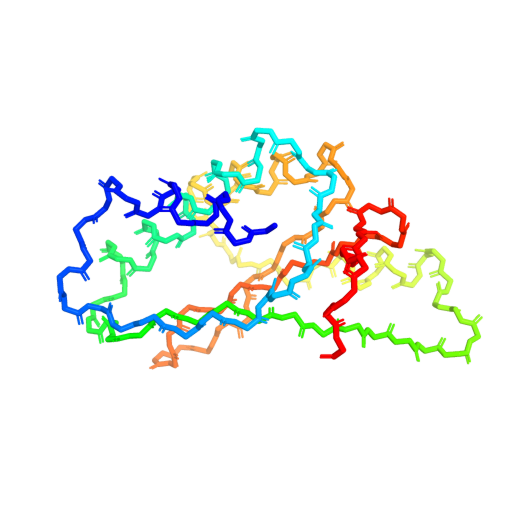.712 1.00 49.78 76 MET A O 1
ATOM 599 N N . PHE A 1 77 ? 2.828 11.379 -11.252 1.00 51.19 77 PHE A N 1
ATOM 600 C CA . PHE A 1 77 ? 3.505 11.215 -9.957 1.00 51.19 77 PHE A CA 1
ATOM 601 C C . PHE A 1 77 ? 3.661 12.540 -9.201 1.00 51.19 77 PHE A C 1
ATOM 603 O O . PHE A 1 77 ? 3.615 12.554 -7.965 1.00 51.19 77 PHE A O 1
ATOM 610 N N . GLU A 1 78 ? 3.649 13.672 -9.897 1.00 47.19 78 GLU A N 1
ATOM 611 C CA . GLU A 1 78 ? 3.605 14.998 -9.302 1.00 47.19 78 GLU A CA 1
ATOM 612 C C . GLU A 1 78 ? 2.214 15.326 -8.734 1.00 47.19 78 GLU A C 1
ATOM 614 O O . GLU A 1 78 ? 1.230 15.527 -9.434 1.00 47.19 78 GLU A O 1
ATOM 619 N N . ARG A 1 79 ? 2.171 15.427 -7.402 1.00 45.44 79 ARG 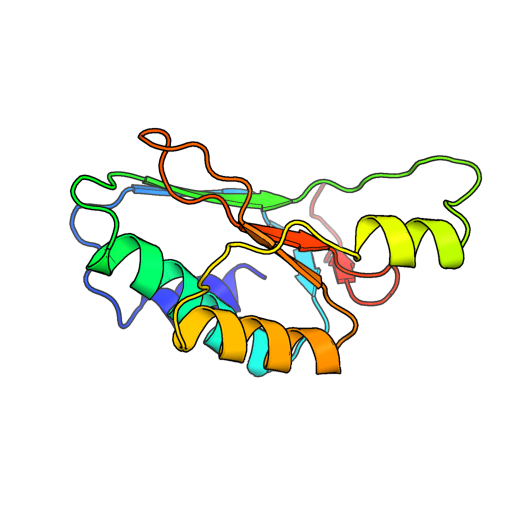A N 1
ATOM 620 C CA . ARG A 1 79 ? 1.280 16.319 -6.642 1.00 45.44 79 ARG A CA 1
ATOM 621 C C . ARG A 1 79 ? -0.216 15.973 -6.615 1.00 45.44 79 ARG A C 1
ATOM 623 O O . ARG A 1 79 ? -1.057 16.661 -7.182 1.00 45.44 79 ARG A O 1
ATOM 630 N N . ARG A 1 80 ? -0.558 15.079 -5.690 1.00 43.03 80 ARG A N 1
ATOM 631 C CA . ARG A 1 80 ? -1.471 15.477 -4.608 1.00 43.03 80 ARG A CA 1
ATOM 632 C C . ARG A 1 80 ? -0.674 15.423 -3.313 1.00 43.03 80 ARG A C 1
ATOM 634 O O . ARG A 1 80 ? -0.371 14.356 -2.798 1.00 43.03 80 ARG A O 1
ATOM 641 N N . PHE A 1 81 ? -0.170 16.585 -2.916 1.00 44.25 81 PHE A N 1
ATOM 642 C CA . PHE A 1 81 ? 0.429 16.778 -1.605 1.00 44.25 81 PHE A CA 1
ATOM 643 C C . PHE A 1 81 ? -0.725 16.821 -0.605 1.00 44.25 81 PHE A C 1
ATOM 645 O O . PHE A 1 81 ? -1.563 17.713 -0.699 1.00 44.25 81 PHE A O 1
ATOM 652 N N . GLU A 1 82 ? -0.763 15.891 0.343 1.00 48.00 82 GLU A N 1
ATOM 653 C CA . GLU A 1 82 ? -1.404 16.187 1.620 1.00 48.00 82 GLU A CA 1
ATOM 654 C C . GLU A 1 82 ? -0.612 17.326 2.271 1.00 48.00 82 GLU A C 1
ATOM 656 O O . GLU A 1 82 ? 0.621 17.307 2.272 1.00 48.00 82 GLU A O 1
ATOM 661 N N . GLU A 1 83 ? -1.291 18.339 2.809 1.00 43.16 83 GLU A N 1
ATOM 662 C CA . GLU A 1 83 ? -0.613 19.507 3.386 1.00 43.16 83 GLU A CA 1
ATOM 663 C C . GLU A 1 83 ? 0.258 19.150 4.606 1.00 43.16 83 GLU A C 1
ATOM 665 O O . GLU A 1 83 ? 1.132 19.939 4.968 1.00 43.16 83 GLU A O 1
ATOM 670 N N . LYS A 1 84 ? 0.086 17.957 5.207 1.00 48.00 84 LYS A N 1
ATOM 671 C CA . LYS A 1 84 ? 0.948 17.402 6.268 1.00 48.00 84 LYS A CA 1
ATOM 672 C C . LYS A 1 84 ? 0.906 15.860 6.302 1.00 48.00 84 LYS A C 1
ATOM 674 O O . LYS A 1 84 ? 0.201 15.315 7.151 1.00 48.00 84 LYS A O 1
ATOM 679 N N . PRO A 1 85 ? 1.656 15.124 5.462 1.00 57.44 85 PRO A N 1
ATOM 680 C CA . PRO A 1 85 ? 1.781 13.687 5.672 1.00 57.44 85 PRO A CA 1
ATOM 681 C C . PRO A 1 85 ? 2.453 13.447 7.031 1.00 57.44 85 PRO A C 1
ATOM 683 O O . PRO A 1 85 ? 3.470 14.069 7.354 1.00 57.44 85 PRO A O 1
ATOM 686 N N . GLY A 1 86 ? 1.886 12.553 7.843 1.00 63.44 86 GLY A N 1
ATOM 687 C CA . GLY A 1 86 ? 2.529 12.106 9.077 1.00 63.44 86 GLY A CA 1
ATOM 688 C C . GLY A 1 86 ? 3.928 11.542 8.793 1.00 63.44 86 GLY A C 1
ATOM 689 O O . GLY A 1 86 ? 4.182 11.003 7.714 1.00 63.44 86 GLY A O 1
ATOM 690 N N . MET A 1 87 ? 4.846 11.644 9.763 1.00 68.50 87 MET A N 1
ATOM 691 C CA . MET A 1 87 ? 6.248 11.198 9.633 1.00 68.50 87 MET A CA 1
ATOM 692 C C . MET A 1 87 ? 6.371 9.773 9.063 1.00 68.50 87 MET A C 1
ATOM 694 O O . MET A 1 87 ? 7.264 9.487 8.268 1.00 68.50 87 MET A O 1
ATOM 698 N N . ALA A 1 88 ? 5.436 8.892 9.427 1.00 71.50 88 ALA A N 1
ATOM 699 C CA . ALA A 1 88 ? 5.386 7.520 8.948 1.00 71.50 88 ALA A CA 1
ATOM 700 C C . ALA A 1 88 ? 5.170 7.445 7.421 1.00 71.50 88 ALA A C 1
ATOM 702 O O . ALA A 1 88 ? 5.942 6.790 6.720 1.00 71.50 88 ALA A O 1
ATOM 703 N N . LEU A 1 89 ? 4.201 8.185 6.869 1.00 76.25 89 LEU A N 1
ATOM 704 C CA . LEU A 1 89 ? 3.914 8.184 5.428 1.00 76.25 89 LEU A CA 1
ATOM 705 C C . LEU A 1 89 ? 5.075 8.762 4.603 1.00 76.25 89 LEU A C 1
ATOM 707 O O . LEU A 1 89 ? 5.369 8.278 3.508 1.00 76.25 89 LEU A O 1
ATOM 711 N N . PHE A 1 90 ? 5.790 9.749 5.151 1.00 77.81 90 PHE A N 1
ATOM 712 C CA . PHE A 1 90 ? 7.016 10.261 4.539 1.00 77.81 90 PHE A CA 1
ATOM 713 C C . PHE A 1 90 ? 8.092 9.170 4.403 1.00 77.81 90 PHE A C 1
ATOM 715 O O . PHE A 1 90 ? 8.702 9.036 3.340 1.00 77.81 90 PHE A O 1
ATOM 722 N N . LEU A 1 91 ? 8.286 8.347 5.439 1.00 76.75 91 LEU A N 1
ATOM 723 C CA . LEU A 1 91 ? 9.233 7.228 5.402 1.00 76.75 91 LEU A CA 1
ATOM 724 C C . LEU A 1 91 ? 8.821 6.157 4.387 1.00 76.75 91 LEU A C 1
ATOM 726 O O . LEU A 1 91 ? 9.663 5.694 3.619 1.00 76.75 91 LEU A O 1
ATOM 730 N N . ALA A 1 92 ? 7.534 5.803 4.330 1.00 80.69 92 ALA A N 1
ATOM 731 C CA . ALA A 1 92 ? 7.022 4.872 3.324 1.00 80.69 92 ALA A CA 1
ATOM 732 C C . ALA A 1 92 ? 7.303 5.369 1.898 1.00 80.69 92 ALA A C 1
ATOM 734 O O . ALA A 1 92 ? 7.799 4.613 1.062 1.00 80.69 92 ALA A O 1
ATOM 735 N N . ARG A 1 93 ? 7.071 6.660 1.632 1.00 81.19 93 ARG A N 1
ATOM 736 C CA . ARG A 1 93 ? 7.393 7.278 0.340 1.00 81.19 93 ARG A CA 1
ATOM 737 C C . ARG A 1 93 ? 8.888 7.213 0.024 1.00 81.19 93 ARG A C 1
ATOM 739 O O . ARG A 1 93 ? 9.246 6.915 -1.112 1.00 81.19 93 ARG A O 1
ATOM 746 N N . ALA A 1 94 ? 9.753 7.461 1.008 1.00 79.88 94 ALA A N 1
ATOM 747 C CA . ALA A 1 94 ? 11.198 7.371 0.819 1.00 79.88 94 ALA A CA 1
ATOM 748 C C . ALA A 1 94 ? 11.632 5.941 0.454 1.00 79.88 94 ALA A C 1
ATOM 750 O O . ALA A 1 94 ? 12.377 5.754 -0.507 1.00 79.88 94 ALA A O 1
ATOM 751 N N . PHE A 1 95 ? 11.118 4.926 1.153 1.00 82.25 95 PHE A N 1
ATOM 752 C CA . PHE A 1 95 ? 11.422 3.528 0.845 1.00 82.25 95 PHE A CA 1
ATOM 753 C C . PHE A 1 95 ? 10.963 3.105 -0.550 1.00 82.25 95 PHE A C 1
ATOM 755 O O . PHE A 1 95 ? 11.727 2.466 -1.270 1.00 82.25 95 PHE A O 1
ATOM 762 N N . LEU A 1 96 ? 9.748 3.483 -0.949 1.00 82.12 96 LEU A N 1
ATOM 763 C CA . LEU A 1 96 ? 9.212 3.142 -2.266 1.00 82.12 96 LEU A CA 1
ATOM 764 C C . LEU A 1 96 ? 9.957 3.854 -3.403 1.00 82.12 96 LEU A C 1
ATOM 766 O O . LEU A 1 96 ? 10.159 3.255 -4.457 1.00 82.12 96 LEU A O 1
ATOM 770 N N . SER A 1 97 ? 10.450 5.075 -3.162 1.00 80.50 97 SER A N 1
ATOM 771 C CA . SER A 1 97 ? 11.227 5.827 -4.156 1.00 80.50 97 SER A CA 1
ATOM 772 C C . SER A 1 97 ? 12.538 5.143 -4.562 1.00 80.50 97 SER A C 1
ATOM 774 O O . SER A 1 97 ? 12.973 5.308 -5.693 1.00 80.50 97 SER A O 1
ATOM 776 N N . ILE A 1 98 ? 13.130 4.313 -3.691 1.00 80.31 98 ILE A N 1
ATOM 777 C CA . ILE A 1 98 ? 14.321 3.504 -4.020 1.00 80.31 98 ILE A CA 1
ATOM 778 C C . ILE A 1 98 ? 14.008 2.463 -5.110 1.00 80.31 98 ILE A C 1
ATOM 780 O O . ILE A 1 98 ? 14.899 2.071 -5.858 1.00 80.31 98 ILE A O 1
ATOM 784 N N . ALA A 1 99 ? 12.755 2.010 -5.193 1.00 77.25 99 ALA A N 1
ATOM 785 C CA . ALA A 1 99 ? 12.285 1.016 -6.155 1.00 77.25 99 ALA A CA 1
ATOM 786 C C . ALA A 1 99 ? 11.484 1.635 -7.319 1.00 77.25 99 ALA A C 1
ATOM 788 O O . ALA A 1 99 ? 10.770 0.910 -8.008 1.00 77.25 99 ALA A O 1
ATOM 789 N N . ASP A 1 100 ? 11.547 2.960 -7.506 1.00 79.81 100 ASP A N 1
ATOM 790 C CA . ASP A 1 100 ? 10.722 3.711 -8.467 1.00 79.81 100 ASP A CA 1
ATOM 791 C C . ASP A 1 100 ? 9.205 3.474 -8.309 1.00 79.81 100 ASP A C 1
ATOM 793 O O . ASP A 1 100 ? 8.424 3.628 -9.250 1.00 79.81 100 ASP A O 1
ATOM 797 N N . ILE A 1 101 ? 8.764 3.110 -7.100 1.00 83.06 101 ILE A N 1
ATOM 798 C CA . ILE A 1 101 ? 7.349 2.952 -6.766 1.00 83.06 101 ILE A CA 1
ATOM 799 C C . ILE A 1 101 ? 6.854 4.266 -6.170 1.00 83.06 101 ILE A C 1
ATOM 801 O O . ILE A 1 101 ? 7.434 4.808 -5.227 1.00 83.06 101 ILE A O 1
ATOM 805 N N . ALA A 1 102 ? 5.746 4.776 -6.692 1.00 81.31 102 ALA A N 1
ATOM 806 C CA . ALA A 1 102 ? 5.086 5.936 -6.110 1.00 81.31 102 ALA A CA 1
ATOM 807 C C . ALA A 1 102 ? 3.935 5.503 -5.206 1.00 81.31 102 ALA A C 1
ATOM 809 O O . ALA A 1 102 ? 3.291 4.489 -5.462 1.00 81.31 102 ALA A O 1
ATOM 810 N N . ILE A 1 103 ? 3.644 6.308 -4.186 1.00 81.62 103 ILE A N 1
ATOM 811 C CA . ILE A 1 103 ? 2.484 6.137 -3.312 1.00 81.62 103 ILE A CA 1
ATOM 812 C C . ILE A 1 103 ? 1.732 7.453 -3.163 1.00 81.62 103 ILE A C 1
ATOM 814 O O . ILE A 1 103 ? 2.349 8.521 -3.101 1.00 81.62 103 ILE A O 1
ATOM 818 N N . ARG A 1 104 ? 0.404 7.370 -3.115 1.00 79.12 104 ARG A N 1
ATOM 819 C CA . ARG A 1 104 ? -0.497 8.505 -2.911 1.00 79.12 104 ARG A CA 1
ATOM 820 C C . ARG A 1 104 ? -1.644 8.117 -2.000 1.00 79.12 104 ARG A C 1
ATOM 822 O O . ARG A 1 104 ? -2.148 7.003 -2.093 1.00 79.12 104 ARG A O 1
ATOM 829 N N . GLU A 1 105 ? -2.064 9.049 -1.163 1.00 80.12 105 GLU A N 1
ATOM 830 C CA . GLU A 1 105 ? -3.324 8.962 -0.437 1.00 80.12 105 GLU A CA 1
ATOM 831 C C . GLU A 1 105 ? -4.423 9.590 -1.312 1.00 80.12 105 GLU A C 1
ATOM 833 O O . GLU A 1 105 ? -4.223 10.616 -1.969 1.00 80.12 105 GLU A O 1
ATOM 838 N N . THR A 1 106 ? -5.531 8.872 -1.441 1.00 79.69 106 THR A N 1
ATOM 839 C CA . THR A 1 106 ? -6.689 9.184 -2.293 1.00 79.69 106 THR A CA 1
ATOM 840 C C . THR A 1 106 ? -7.994 8.933 -1.537 1.00 79.69 106 THR A C 1
ATOM 842 O O . THR A 1 106 ? -9.044 8.747 -2.153 1.00 79.69 106 THR A O 1
ATOM 845 N N . GLY A 1 107 ? -7.917 8.838 -0.208 1.00 73.25 107 GLY A N 1
ATOM 846 C CA . GLY A 1 107 ? -9.079 8.690 0.646 1.00 73.25 107 GLY A CA 1
ATOM 847 C C . GLY A 1 107 ? -9.860 9.992 0.665 1.00 73.25 107 GLY A C 1
ATOM 848 O O . GLY A 1 107 ? -9.310 11.086 0.554 1.00 73.25 107 GLY A O 1
ATOM 849 N N . GLU A 1 108 ? -11.172 9.865 0.789 1.00 74.25 108 GLU A N 1
ATOM 850 C CA . GLU A 1 108 ? -12.031 11.012 1.043 1.00 74.25 108 GLU A CA 1
ATOM 851 C C . GLU A 1 108 ? -12.226 11.141 2.559 1.00 74.25 108 GLU A C 1
ATOM 853 O O . GLU A 1 108 ? -12.294 10.118 3.257 1.00 74.25 108 GLU A O 1
ATOM 858 N N . PRO A 1 109 ? -12.361 12.368 3.092 1.00 67.19 109 PRO A N 1
ATOM 859 C CA . PRO A 1 109 ? -12.778 12.569 4.474 1.00 67.19 109 PRO A CA 1
ATOM 860 C C . PRO A 1 109 ? -14.011 11.713 4.794 1.00 67.19 109 PRO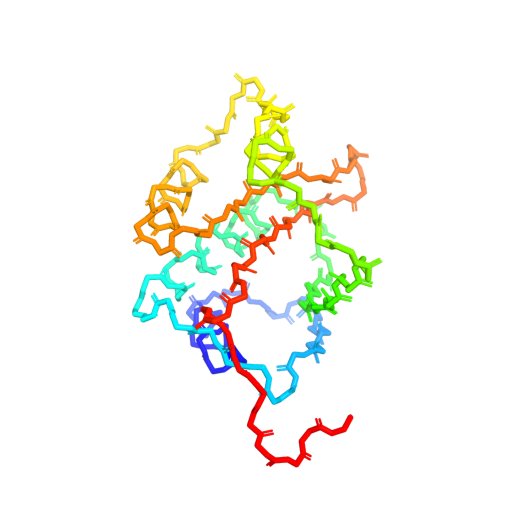 A C 1
ATOM 862 O O . PRO A 1 109 ? -14.933 11.626 3.988 1.00 67.19 109 PRO A O 1
ATOM 865 N N . GLU A 1 110 ? -14.011 11.050 5.954 1.00 67.81 110 GLU A N 1
ATOM 866 C CA . GLU A 1 110 ? -15.079 10.138 6.419 1.00 67.81 110 GLU A CA 1
ATOM 867 C C . GLU A 1 110 ? -15.230 8.813 5.637 1.00 67.81 110 GLU A C 1
ATOM 869 O O . GLU A 1 110 ? -15.846 7.875 6.143 1.00 67.81 110 GLU A O 1
ATOM 874 N N . GLY A 1 111 ? -14.613 8.676 4.457 1.00 69.12 111 GLY A N 1
ATOM 875 C CA . GLY A 1 111 ? -14.592 7.447 3.648 1.00 69.12 111 GLY A CA 1
ATOM 876 C C . GLY A 1 111 ? -13.494 6.444 4.028 1.00 69.12 111 GLY A C 1
ATOM 877 O O . GLY A 1 111 ? -13.441 5.345 3.472 1.00 69.12 111 GLY A O 1
ATOM 878 N N . GLY A 1 112 ? -12.630 6.815 4.977 1.00 75.38 112 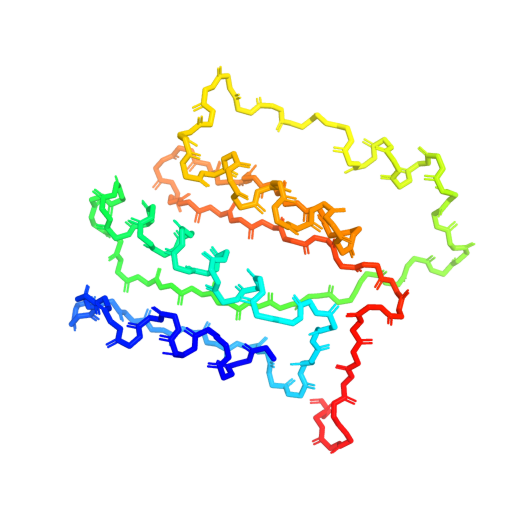GLY A N 1
ATOM 879 C CA . GLY A 1 112 ? -11.451 6.051 5.382 1.00 75.38 112 GLY A CA 1
ATOM 880 C C . GLY A 1 112 ? -10.202 6.396 4.565 1.00 75.38 112 GLY A C 1
ATOM 881 O O . GLY A 1 112 ? -10.254 7.154 3.601 1.00 75.38 112 GLY A O 1
ATOM 882 N N . ALA A 1 113 ? -9.062 5.832 4.965 1.00 81.06 113 ALA A N 1
ATOM 883 C CA . ALA A 1 113 ? -7.788 6.055 4.286 1.00 81.06 113 ALA A CA 1
ATOM 884 C C . ALA A 1 113 ? -7.650 5.139 3.060 1.00 81.06 113 ALA A C 1
ATOM 886 O O . ALA A 1 113 ? -7.855 3.924 3.160 1.00 81.06 113 ALA A O 1
ATOM 887 N N . ARG A 1 114 ? -7.253 5.700 1.911 1.00 83.44 114 ARG A N 1
ATOM 888 C CA . ARG A 1 114 ? -6.990 4.926 0.686 1.00 83.44 114 ARG A CA 1
ATOM 889 C C . ARG A 1 114 ? -5.612 5.248 0.140 1.00 83.44 114 ARG A C 1
ATOM 891 O O . ARG A 1 114 ? -5.377 6.348 -0.342 1.00 83.44 114 ARG A O 1
ATOM 898 N N . PHE A 1 115 ? -4.733 4.252 0.121 1.00 84.44 115 PHE A N 1
ATOM 899 C CA . PHE A 1 115 ? -3.391 4.390 -0.437 1.00 84.44 115 PHE A CA 1
ATOM 900 C C . PHE A 1 115 ? -3.272 3.655 -1.771 1.00 84.44 115 PHE A C 1
ATOM 902 O O . PHE A 1 115 ? -3.554 2.460 -1.861 1.00 84.44 115 PHE A O 1
ATOM 909 N N . GLU A 1 116 ? -2.822 4.363 -2.800 1.00 85.88 116 GLU A N 1
ATOM 910 C CA . GLU A 1 116 ? -2.552 3.819 -4.127 1.00 85.88 116 GLU A CA 1
ATOM 911 C C . GLU A 1 116 ? -1.047 3.774 -4.367 1.00 85.88 116 GLU A C 1
ATOM 913 O O . GLU A 1 116 ? -0.358 4.785 -4.221 1.00 85.88 116 GLU A O 1
ATOM 918 N N . MET A 1 117 ? -0.542 2.597 -4.740 1.00 85.12 117 MET A N 1
ATOM 919 C CA . MET A 1 117 ? 0.853 2.396 -5.121 1.00 85.12 117 MET A CA 1
ATOM 920 C C . MET A 1 117 ? 0.938 2.151 -6.622 1.00 85.12 117 MET A C 1
ATOM 922 O O . MET A 1 117 ? 0.308 1.231 -7.142 1.00 85.12 117 MET A O 1
ATOM 926 N N . LEU A 1 118 ? 1.742 2.947 -7.313 1.00 84.81 118 LEU A N 1
ATOM 927 C CA . LEU A 1 118 ? 2.012 2.770 -8.732 1.00 84.81 118 LEU A CA 1
ATOM 928 C C . LEU A 1 118 ? 3.361 2.081 -8.889 1.00 84.81 118 LEU A C 1
ATOM 930 O O . LEU A 1 118 ? 4.404 2.655 -8.577 1.00 84.81 118 LEU A O 1
ATOM 934 N N . VAL A 1 119 ? 3.312 0.848 -9.380 1.00 83.06 119 VAL A N 1
ATOM 935 C CA . VAL A 1 119 ? 4.484 -0.006 -9.569 1.00 83.06 119 VAL A CA 1
ATOM 936 C C . VAL A 1 119 ? 4.867 0.006 -11.051 1.00 83.06 119 VAL A C 1
ATOM 938 O O . VAL A 1 119 ? 4.014 -0.288 -11.895 1.00 83.06 119 VAL A O 1
ATOM 941 N N . PRO A 1 120 ? 6.117 0.344 -11.411 1.00 80.31 120 PRO A N 1
ATOM 942 C CA . PRO A 1 120 ? 6.525 0.387 -12.807 1.00 80.31 120 PRO A CA 1
ATOM 943 C C . PRO A 1 120 ? 6.523 -1.012 -13.437 1.00 80.31 120 PRO A C 1
ATOM 945 O O . PRO A 1 120 ? 6.780 -2.027 -12.784 1.00 80.31 120 PRO A O 1
ATOM 948 N N . LYS A 1 121 ? 6.252 -1.071 -14.748 1.00 77.38 121 LYS A N 1
ATOM 949 C CA . LYS A 1 121 ? 6.330 -2.318 -15.521 1.00 77.38 121 LYS A CA 1
ATOM 950 C C . LYS A 1 121 ? 7.746 -2.892 -15.418 1.00 77.38 121 LYS A C 1
ATOM 952 O O . LYS A 1 121 ? 8.717 -2.165 -15.594 1.00 77.38 121 LYS A O 1
ATOM 957 N N . GLY A 1 122 ? 7.848 -4.187 -15.123 1.00 79.12 122 GLY A N 1
ATOM 958 C CA . GLY A 1 122 ? 9.123 -4.860 -14.847 1.00 79.12 122 GLY A CA 1
ATOM 959 C C . GLY A 1 122 ? 9.515 -4.898 -13.365 1.00 79.12 122 GLY A C 1
ATOM 960 O O . GLY A 1 122 ? 10.329 -5.736 -12.994 1.00 79.12 122 GLY A O 1
ATOM 961 N N . ALA A 1 123 ? 8.893 -4.081 -12.504 1.00 80.75 123 ALA A N 1
ATOM 962 C CA . ALA A 1 123 ? 9.038 -4.172 -11.047 1.00 80.75 123 ALA A CA 1
ATOM 963 C C . ALA A 1 123 ? 7.959 -5.049 -10.386 1.00 80.75 123 ALA A C 1
ATOM 965 O O . ALA A 1 123 ? 7.934 -5.189 -9.165 1.00 80.75 123 ALA A O 1
ATOM 966 N N . TYR A 1 124 ? 7.094 -5.686 -11.175 1.00 85.81 124 TYR A N 1
ATOM 967 C CA . TYR A 1 124 ? 6.171 -6.718 -10.717 1.00 85.81 124 TYR A CA 1
ATOM 968 C C . TYR A 1 124 ? 6.105 -7.879 -11.710 1.00 85.81 124 TYR A C 1
ATOM 970 O O . TYR A 1 124 ? 6.478 -7.739 -12.877 1.00 85.81 124 TYR A O 1
ATOM 978 N N . ARG A 1 125 ? 5.628 -9.027 -11.235 1.00 86.06 125 ARG A N 1
ATOM 979 C CA . ARG A 1 125 ? 5.277 -10.194 -12.046 1.00 86.06 125 ARG A CA 1
ATOM 980 C C . ARG A 1 125 ? 4.053 -10.892 -11.465 1.00 86.06 125 ARG A C 1
ATOM 982 O O . ARG A 1 125 ? 3.762 -10.734 -10.281 1.00 86.06 125 ARG A O 1
ATOM 989 N N . PHE A 1 126 ? 3.404 -11.705 -12.286 1.00 84.56 126 PHE A N 1
ATOM 990 C CA . PHE A 1 126 ? 2.421 -12.676 -11.828 1.00 84.56 126 PHE A CA 1
ATOM 991 C C . PHE A 1 126 ? 3.077 -14.055 -11.782 1.00 84.56 126 PHE A C 1
ATOM 993 O O . PHE A 1 126 ? 3.751 -14.450 -12.735 1.00 84.56 126 PHE A O 1
ATOM 1000 N N . ALA A 1 127 ? 2.959 -14.756 -10.658 1.00 80.12 127 ALA A N 1
ATOM 1001 C CA . ALA A 1 127 ? 3.339 -16.158 -10.573 1.00 80.12 127 ALA A CA 1
ATOM 1002 C C . ALA A 1 127 ? 2.468 -16.962 -11.552 1.00 80.12 127 ALA A C 1
ATOM 1004 O O . ALA A 1 127 ? 1.261 -16.730 -11.634 1.00 80.12 127 ALA A O 1
ATOM 1005 N N . GLU A 1 128 ? 3.077 -17.875 -12.315 1.00 56.53 128 GLU A N 1
ATOM 1006 C CA . GLU A 1 128 ? 2.338 -18.711 -13.267 1.00 56.53 128 GLU A CA 1
ATOM 1007 C C . GLU A 1 128 ? 1.204 -19.460 -12.546 1.00 56.53 128 GLU A C 1
ATOM 1009 O O . GLU A 1 128 ? 1.447 -20.166 -11.566 1.00 56.53 128 GLU A O 1
ATOM 1014 N N . GLY A 1 129 ? -0.033 -19.289 -13.028 1.00 56.41 129 GLY A N 1
ATOM 1015 C CA . GLY A 1 129 ? -1.229 -19.961 -12.505 1.00 56.41 129 GLY A CA 1
ATOM 1016 C C . GLY A 1 129 ? -2.234 -19.082 -11.750 1.00 56.41 129 GLY A C 1
ATOM 1017 O O . GLY A 1 129 ? -3.224 -19.618 -11.259 1.00 56.41 129 GLY A O 1
ATOM 1018 N N . ALA A 1 130 ? -2.018 -17.769 -11.654 1.00 49.84 130 ALA A N 1
ATOM 1019 C CA . ALA A 1 130 ? -3.047 -16.823 -11.217 1.00 49.84 130 ALA A CA 1
ATOM 1020 C C . ALA A 1 130 ? -3.695 -16.167 -12.449 1.00 49.84 130 ALA A C 1
ATOM 1022 O O . ALA A 1 130 ? -3.137 -15.221 -13.005 1.00 49.84 130 ALA A O 1
ATOM 1023 N N . GLU A 1 131 ? -4.811 -16.742 -12.904 1.00 38.97 131 GLU A N 1
ATOM 1024 C CA . GLU A 1 131 ? -5.718 -16.147 -13.904 1.00 38.97 131 GLU A CA 1
ATOM 1025 C C . GLU A 1 131 ? -6.630 -15.079 -13.283 1.00 38.97 131 GLU A C 1
ATOM 1027 O O . GLU A 1 131 ? -7.056 -15.262 -12.117 1.00 38.97 131 GLU A O 1
#